Protein AF-A0A7Y5TZR4-F1 (afdb_monomer_lite)

Foldseek 3Di:
DDDDDPVCVVVVVVVVVVVVVVVVCVVVPHDDDDPDDDDPPDPSNVVVVVVVDDDDDDDDDDDDPPDPDDDPPDCPPPVNVVVVVVLVPDDPVVNVVCVVVVVVVPD

Structure (mmCIF, N/CA/C/O backbone):
data_AF-A0A7Y5TZR4-F1
#
_entry.id   AF-A0A7Y5TZR4-F1
#
loop_
_atom_site.group_PDB
_atom_site.id
_atom_site.type_symbol
_atom_site.label_atom_id
_atom_site.label_alt_id
_atom_site.label_comp_id
_atom_site.label_asym_id
_atom_site.label_entity_id
_atom_site.label_seq_id
_atom_site.pdbx_PDB_ins_code
_atom_site.Cartn_x
_atom_site.Cartn_y
_atom_site.Cartn_z
_atom_site.occupancy
_atom_site.B_iso_or_equiv
_atom_site.auth_seq_id
_atom_site.auth_comp_id
_atom_site.auth_asym_id
_atom_site.auth_atom_id
_atom_site.pdbx_PDB_model_num
ATOM 1 N N . TRP A 1 1 ? -3.529 3.356 0.909 1.00 59.91 1 TRP A N 1
ATOM 2 C CA . TRP A 1 1 ? -2.144 2.960 1.246 1.00 59.91 1 TRP A CA 1
ATOM 3 C C . TRP A 1 1 ? -1.873 3.323 2.693 1.00 59.91 1 TRP A C 1
ATOM 5 O O . TRP A 1 1 ? -2.353 4.360 3.122 1.00 59.91 1 TRP A O 1
ATOM 15 N N . ALA A 1 2 ? -1.122 2.500 3.422 1.00 80.81 2 ALA A N 1
ATOM 16 C CA . ALA A 1 2 ? -0.657 2.799 4.774 1.00 80.81 2 ALA A CA 1
ATOM 17 C C . ALA A 1 2 ? 0.844 2.515 4.849 1.00 80.81 2 ALA A C 1
ATOM 19 O O . ALA A 1 2 ? 1.344 1.611 4.174 1.00 80.81 2 ALA A O 1
ATOM 20 N N . SER A 1 3 ? 1.565 3.302 5.636 1.00 88.75 3 SER A N 1
ATOM 21 C CA . SER A 1 3 ? 3.002 3.147 5.819 1.00 88.75 3 SER A CA 1
ATOM 22 C C . SER A 1 3 ? 3.374 3.533 7.236 1.00 88.75 3 SER A C 1
ATOM 24 O O . SER A 1 3 ? 2.736 4.378 7.858 1.00 88.75 3 SER A O 1
ATOM 26 N N . SER A 1 4 ? 4.441 2.921 7.721 1.00 93.62 4 SER A N 1
ATOM 27 C CA . SER A 1 4 ? 5.050 3.243 8.997 1.00 93.62 4 SER A CA 1
ATOM 28 C C . SER A 1 4 ? 6.562 3.221 8.850 1.00 93.62 4 SER A C 1
ATOM 30 O O . SER A 1 4 ? 7.102 2.536 7.972 1.00 93.62 4 SER A O 1
ATOM 32 N N . LEU A 1 5 ? 7.247 3.924 9.753 1.00 95.00 5 LEU A N 1
ATOM 33 C CA . LEU A 1 5 ? 8.694 3.801 9.909 1.00 95.00 5 LEU A CA 1
ATOM 34 C C . LEU A 1 5 ? 9.075 2.327 10.078 1.00 95.00 5 LEU A C 1
ATOM 36 O O . LEU A 1 5 ? 8.363 1.556 10.737 1.00 95.00 5 LEU A O 1
ATOM 40 N N . LYS A 1 6 ? 10.175 1.921 9.439 1.00 93.62 6 LYS A N 1
ATOM 41 C CA . LYS A 1 6 ? 10.600 0.516 9.408 1.00 93.62 6 LYS A CA 1
ATOM 42 C C . LYS A 1 6 ? 10.945 0.033 10.816 1.00 93.62 6 LYS A C 1
ATOM 44 O O . LYS A 1 6 ? 10.564 -1.072 11.187 1.00 93.62 6 LYS A O 1
ATOM 49 N N . GLU A 1 7 ? 11.565 0.911 11.594 1.00 96.56 7 GLU A N 1
ATOM 50 C CA . GLU A 1 7 ? 12.012 0.745 12.980 1.00 96.56 7 GLU A CA 1
ATOM 51 C C . GLU A 1 7 ? 10.849 0.625 13.974 1.00 96.56 7 GLU A C 1
ATOM 53 O O . GLU A 1 7 ? 11.064 0.369 15.151 1.00 96.56 7 GLU A O 1
ATOM 58 N N . ARG A 1 8 ? 9.608 0.867 13.532 1.00 96.25 8 ARG A N 1
ATOM 59 C CA . ARG A 1 8 ? 8.403 0.800 14.373 1.00 96.25 8 ARG A CA 1
ATOM 60 C C . ARG A 1 8 ? 7.417 -0.267 13.915 1.00 96.25 8 ARG A C 1
ATOM 62 O O . ARG A 1 8 ? 6.313 -0.334 14.444 1.00 96.25 8 ARG A O 1
ATOM 69 N N . ARG A 1 9 ? 7.778 -1.106 12.938 1.00 92.75 9 ARG A N 1
ATOM 70 C CA . ARG A 1 9 ? 6.879 -2.148 12.405 1.00 92.75 9 ARG A CA 1
ATOM 71 C C . ARG A 1 9 ? 6.483 -3.185 13.451 1.00 92.75 9 ARG A C 1
ATOM 73 O O . ARG A 1 9 ? 5.349 -3.645 13.416 1.00 92.75 9 ARG A O 1
ATOM 80 N N . GLU A 1 10 ? 7.378 -3.497 14.383 1.00 95.94 10 GLU A N 1
ATOM 81 C CA . GLU A 1 10 ? 7.127 -4.399 15.517 1.00 95.94 10 GLU A CA 1
ATOM 82 C C . GLU A 1 10 ? 5.951 -3.954 16.398 1.00 95.94 10 GLU A C 1
ATOM 84 O O . GLU A 1 10 ? 5.214 -4.789 16.910 1.00 95.94 10 GLU A O 1
ATOM 89 N N . LEU A 1 11 ? 5.701 -2.643 16.487 1.00 96.75 11 LEU A N 1
ATOM 90 C CA . LEU A 1 11 ? 4.574 -2.077 17.233 1.00 96.75 11 LEU A CA 1
ATOM 91 C C . LEU A 1 11 ? 3.247 -2.162 16.470 1.00 96.75 11 LEU A C 1
ATOM 93 O O . LEU A 1 11 ? 2.220 -1.700 16.960 1.00 96.75 11 LEU A O 1
ATOM 97 N N . CYS A 1 12 ? 3.258 -2.707 15.251 1.00 94.69 12 CYS A N 1
ATOM 98 C CA . CYS A 1 12 ? 2.078 -2.855 14.408 1.00 94.69 12 CYS A CA 1
ATOM 99 C C . CYS A 1 12 ? 1.246 -1.559 14.220 1.00 94.69 12 CYS A C 1
ATOM 101 O O . CYS A 1 12 ? 0.015 -1.614 14.263 1.00 94.69 12 CYS A O 1
ATOM 103 N N . PRO A 1 13 ? 1.856 -0.384 13.958 1.00 96.31 13 PRO A N 1
ATOM 104 C CA . PRO A 1 13 ? 1.146 0.901 13.936 1.00 96.31 13 PRO A CA 1
ATOM 105 C C . PRO A 1 13 ? 0.035 0.966 12.880 1.00 96.31 13 PRO A C 1
ATOM 107 O O . PRO A 1 13 ? -0.999 1.582 13.112 1.00 96.31 13 PRO A O 1
ATOM 110 N N . ASN A 1 14 ? 0.203 0.283 11.743 1.00 95.00 14 ASN A N 1
ATOM 111 C CA . ASN A 1 14 ? -0.841 0.209 10.719 1.00 95.00 14 ASN A CA 1
ATOM 112 C C . ASN A 1 14 ? -2.073 -0.572 11.204 1.00 95.00 14 ASN A C 1
ATOM 114 O O . ASN A 1 14 ? -3.189 -0.203 10.852 1.00 95.00 14 ASN A O 1
ATOM 118 N N . ASN A 1 15 ? -1.899 -1.606 12.036 1.00 95.44 15 ASN A N 1
ATOM 119 C CA . ASN A 1 15 ? -3.034 -2.317 12.632 1.00 95.44 15 ASN A CA 1
ATOM 120 C C . ASN A 1 15 ? -3.798 -1.398 13.585 1.00 95.44 15 ASN A C 1
ATOM 122 O O . ASN A 1 15 ? -5.021 -1.326 13.516 1.00 95.44 15 ASN A O 1
ATOM 126 N N . LEU A 1 16 ? -3.077 -0.642 14.420 1.00 96.31 16 LEU A N 1
ATOM 127 C CA . LEU A 1 16 ? -3.685 0.334 15.324 1.00 96.31 16 LEU A CA 1
ATOM 128 C C . LEU A 1 16 ? -4.425 1.443 14.562 1.00 96.31 16 LEU A C 1
ATOM 130 O O . LEU A 1 16 ? -5.528 1.826 14.956 1.00 96.31 16 LEU A O 1
ATOM 134 N N . LEU A 1 17 ? -3.842 1.938 13.466 1.00 95.25 17 LEU A N 1
ATOM 135 C CA . LEU A 1 17 ? -4.469 2.930 12.595 1.00 95.25 17 LEU A CA 1
ATOM 136 C C . LEU A 1 17 ? -5.814 2.421 12.066 1.00 95.25 17 LEU A C 1
ATOM 138 O O . LEU A 1 17 ? -6.838 3.065 12.288 1.00 95.25 17 LEU A O 1
ATOM 142 N N . TYR A 1 18 ? -5.824 1.255 11.414 1.00 95.69 18 TYR A N 1
ATOM 143 C CA . TYR A 1 18 ? -7.052 0.704 10.838 1.00 95.69 18 TYR A CA 1
ATOM 144 C C . TYR A 1 18 ? -8.076 0.316 11.905 1.00 95.69 18 TYR A C 1
ATOM 146 O O . TYR A 1 18 ? -9.253 0.619 11.733 1.00 95.69 18 TYR A O 1
ATOM 154 N N . TRP A 1 19 ? -7.645 -0.243 13.039 1.00 9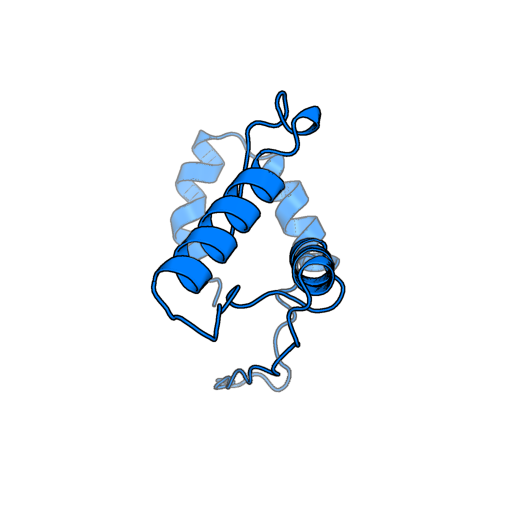6.12 19 TRP A N 1
ATOM 155 C CA . TRP A 1 19 ? -8.531 -0.492 14.177 1.00 96.12 19 TRP A CA 1
ATOM 156 C C . TRP A 1 19 ? -9.236 0.783 14.640 1.00 96.12 19 TRP A C 1
ATOM 158 O O . TRP A 1 19 ? -10.448 0.795 14.845 1.00 96.12 19 TRP A O 1
ATOM 168 N N . THR A 1 20 ? -8.476 1.868 14.786 1.00 97.00 20 THR A N 1
ATOM 169 C CA . THR A 1 20 ? -9.006 3.148 15.262 1.00 97.00 20 THR A CA 1
ATOM 170 C C . THR A 1 20 ? -10.021 3.721 14.278 1.00 97.00 20 THR A C 1
ATOM 172 O O . THR A 1 20 ? -11.081 4.166 14.714 1.00 97.00 20 THR A O 1
ATOM 175 N N . VAL A 1 21 ? -9.731 3.651 12.975 1.00 95.50 21 VAL A N 1
ATOM 176 C CA . VAL A 1 21 ? -10.643 4.089 11.906 1.00 95.50 21 VAL A CA 1
ATOM 177 C C . VAL A 1 21 ? -11.925 3.258 11.896 1.00 95.50 21 VAL A C 1
ATOM 179 O O . VAL A 1 21 ? -13.012 3.824 11.906 1.00 95.50 21 VAL A O 1
ATOM 182 N N . ILE A 1 22 ? -11.819 1.927 11.931 1.00 95.81 22 ILE A N 1
ATOM 183 C CA . ILE A 1 22 ? -12.983 1.025 11.924 1.00 95.81 22 ILE A CA 1
ATOM 184 C C . ILE A 1 22 ? -13.855 1.268 13.157 1.00 95.81 22 ILE A C 1
ATOM 186 O O . ILE A 1 22 ? -15.070 1.418 13.043 1.00 95.81 22 ILE A O 1
ATOM 190 N N . ARG A 1 23 ? -13.239 1.360 14.340 1.00 97.69 23 ARG A N 1
ATOM 191 C CA . ARG A 1 23 ? -13.948 1.631 15.593 1.00 97.69 23 ARG A CA 1
ATOM 192 C C . ARG A 1 23 ? -14.694 2.964 15.545 1.00 97.69 23 ARG A C 1
ATOM 194 O O . ARG A 1 23 ? -15.824 3.042 16.020 1.00 97.69 23 ARG A O 1
ATOM 201 N N . ASP A 1 24 ? -14.069 4.007 15.005 1.00 97.88 24 ASP A N 1
ATOM 202 C CA . ASP A 1 24 ? -14.699 5.323 14.896 1.00 97.88 24 ASP A CA 1
ATOM 203 C C . ASP A 1 24 ? -15.838 5.345 13.867 1.00 97.88 24 ASP A C 1
ATOM 205 O O . ASP A 1 24 ? -16.909 5.888 14.142 1.00 97.88 24 ASP A O 1
ATOM 209 N N . ALA A 1 25 ? -15.654 4.673 12.728 1.00 97.06 25 ALA A N 1
ATOM 210 C CA . ALA A 1 25 ? -16.689 4.499 11.713 1.00 97.06 25 ALA A CA 1
ATOM 211 C C . ALA A 1 25 ? -17.930 3.797 12.294 1.00 97.06 25 ALA A C 1
ATOM 213 O O . ALA A 1 25 ? -19.046 4.288 12.135 1.00 97.06 25 ALA A O 1
ATOM 214 N N . ILE A 1 26 ? -17.734 2.717 13.059 1.00 97.12 26 ILE A N 1
ATOM 215 C CA . ILE A 1 26 ? -18.824 2.012 13.753 1.00 97.12 26 ILE A CA 1
ATOM 216 C C . ILE A 1 26 ? -19.514 2.939 14.760 1.00 97.12 26 ILE A C 1
ATOM 218 O O . ILE A 1 26 ? -20.740 3.028 14.783 1.00 97.12 26 ILE A O 1
ATOM 222 N N . ARG A 1 27 ? -18.739 3.665 15.577 1.00 98.19 27 ARG A N 1
ATOM 223 C CA . ARG A 1 27 ? -19.275 4.599 16.581 1.00 98.19 27 ARG A CA 1
ATOM 224 C C . ARG A 1 27 ? -20.127 5.708 15.958 1.00 98.19 27 ARG A C 1
ATOM 226 O O . ARG A 1 27 ? -21.077 6.166 16.582 1.00 98.19 27 ARG A O 1
ATOM 233 N N . THR A 1 28 ? -19.780 6.137 14.751 1.00 97.94 28 THR A N 1
ATOM 234 C CA . THR A 1 28 ? -20.492 7.177 13.994 1.00 97.94 28 THR A CA 1
ATOM 235 C C . THR A 1 28 ? -21.604 6.620 13.097 1.00 97.94 28 THR A C 1
ATOM 237 O O . THR A 1 28 ? -22.219 7.379 12.356 1.00 97.94 28 THR A O 1
ATOM 240 N N . GLY A 1 29 ? -21.904 5.318 13.183 1.00 97.88 29 GLY A N 1
ATOM 241 C CA . GLY A 1 29 ? -23.027 4.686 12.484 1.00 97.88 29 GLY A CA 1
ATOM 242 C C . GLY A 1 29 ? -22.746 4.277 11.036 1.00 97.88 29 GLY A C 1
ATOM 243 O O . GLY A 1 29 ? -23.677 3.927 10.314 1.00 97.88 29 GLY A O 1
ATOM 244 N N . HIS A 1 30 ? -21.488 4.295 10.595 1.00 97.88 30 HIS A N 1
ATOM 245 C CA . HIS A 1 30 ? -21.117 3.816 9.267 1.00 97.88 30 HIS A CA 1
ATOM 246 C C . HIS A 1 30 ? -21.101 2.286 9.226 1.00 97.88 30 HIS A C 1
ATOM 248 O O . HIS A 1 30 ? -20.666 1.618 10.164 1.00 97.88 30 HIS A O 1
ATOM 254 N N . THR A 1 31 ? -21.538 1.729 8.099 1.00 95.38 31 THR A N 1
ATOM 255 C CA . THR A 1 31 ? -21.670 0.277 7.894 1.00 95.38 31 THR A CA 1
ATOM 256 C C . THR A 1 31 ? -20.685 -0.284 6.872 1.00 95.38 31 THR A C 1
ATOM 258 O O . THR A 1 31 ? -20.535 -1.500 6.772 1.00 95.38 31 THR A O 1
ATOM 261 N N . VAL A 1 32 ? -19.999 0.583 6.120 1.00 94.56 32 VAL A N 1
ATOM 262 C CA . VAL A 1 32 ? -19.073 0.205 5.047 1.00 94.56 32 VAL A CA 1
ATOM 263 C C . VAL A 1 32 ? -17.772 0.987 5.193 1.00 94.56 32 VAL A C 1
ATOM 265 O O . VAL A 1 32 ? -17.786 2.202 5.376 1.00 94.56 32 VAL A O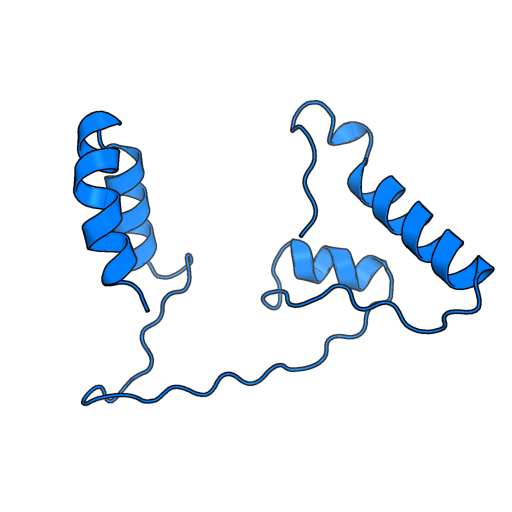 1
ATOM 268 N N . LEU A 1 33 ? -16.648 0.279 5.076 1.00 94.69 33 LEU A N 1
ATOM 269 C CA . LEU A 1 33 ? -15.315 0.859 4.949 1.00 94.69 33 LEU A CA 1
ATOM 270 C C . LEU A 1 33 ? -14.678 0.357 3.653 1.00 94.69 33 LEU A C 1
ATOM 272 O O . LEU A 1 33 ? -14.459 -0.844 3.492 1.00 94.69 33 LEU A O 1
ATOM 276 N N . ASP A 1 34 ? -14.328 1.283 2.765 1.00 94.75 34 ASP A N 1
ATOM 277 C CA . ASP A 1 34 ? -13.559 0.984 1.561 1.00 94.75 34 ASP A CA 1
ATOM 278 C C . ASP A 1 34 ? -12.050 1.116 1.842 1.00 94.75 34 ASP A C 1
ATOM 280 O O . ASP A 1 34 ? -11.542 2.179 2.208 1.00 94.75 34 ASP A O 1
ATOM 284 N N . PHE A 1 35 ? -11.308 0.019 1.670 1.00 93.94 35 PHE A N 1
ATOM 285 C CA . PH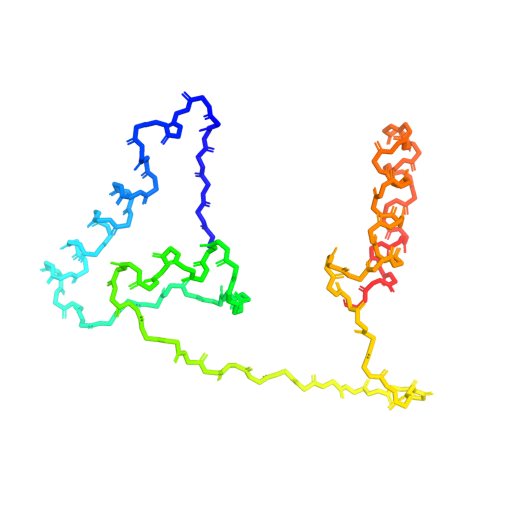E A 1 35 ? -9.848 -0.021 1.824 1.00 93.94 35 PHE A CA 1
ATOM 286 C C . PHE A 1 35 ? -9.085 0.460 0.572 1.00 93.94 35 PHE A C 1
ATOM 288 O O . PHE A 1 35 ? -7.841 0.473 0.553 1.00 93.94 35 PHE A O 1
ATOM 295 N N . GLY A 1 36 ? -9.807 0.808 -0.489 1.00 93.19 36 GLY A N 1
ATOM 296 C CA . GLY A 1 36 ? -9.315 1.167 -1.808 1.00 93.19 36 GLY A CA 1
ATOM 297 C C . GLY A 1 36 ? -8.746 -0.023 -2.580 1.00 93.19 36 GLY A C 1
ATOM 298 O O . GLY A 1 36 ? -8.722 -1.166 -2.117 1.00 93.19 36 GLY A O 1
ATOM 299 N N . ARG A 1 37 ? -8.183 0.254 -3.759 1.00 94.38 37 ARG A N 1
ATOM 300 C CA . ARG A 1 37 ? -7.606 -0.771 -4.644 1.00 94.38 37 ARG A CA 1
ATOM 301 C C . ARG A 1 37 ? -6.371 -1.472 -4.065 1.00 94.38 37 ARG A C 1
ATOM 303 O O . ARG A 1 37 ? -5.579 -0.895 -3.312 1.00 94.38 37 ARG A O 1
ATOM 310 N N . SER A 1 38 ? -6.171 -2.723 -4.457 1.00 93.88 38 SER A N 1
ATOM 311 C CA . SER A 1 38 ? -4.926 -3.481 -4.268 1.00 93.88 38 SER A CA 1
ATOM 312 C C . SER A 1 38 ? -4.805 -4.534 -5.356 1.00 93.88 38 SER A C 1
ATOM 314 O O . SER A 1 38 ? -5.811 -5.068 -5.805 1.00 93.88 38 SER A O 1
ATOM 316 N N . THR A 1 39 ? -3.574 -4.838 -5.751 1.00 91.50 39 THR A N 1
ATOM 317 C CA . THR A 1 39 ? -3.292 -5.963 -6.643 1.00 91.50 39 THR A CA 1
ATOM 318 C C . THR A 1 39 ? -3.625 -7.279 -5.928 1.00 91.50 39 THR A C 1
ATOM 320 O O . THR A 1 39 ? -3.215 -7.419 -4.771 1.00 91.50 39 THR A O 1
ATOM 323 N N . PRO A 1 40 ? -4.343 -8.218 -6.572 1.00 92.44 40 PRO A N 1
ATOM 324 C CA . PRO A 1 40 ? -4.610 -9.541 -6.011 1.00 92.44 40 PRO A CA 1
ATOM 325 C C . PRO A 1 40 ? -3.331 -10.247 -5.556 1.00 92.44 40 PRO A C 1
ATOM 327 O O . PRO A 1 40 ? -2.270 -10.069 -6.156 1.00 92.44 40 PRO A O 1
ATOM 330 N N . ASP A 1 41 ? -3.442 -11.009 -4.470 1.00 92.38 41 ASP A N 1
ATOM 331 C CA . ASP A 1 41 ? -2.378 -11.842 -3.888 1.00 92.38 41 ASP A CA 1
ATOM 332 C C . ASP A 1 41 ? -1.111 -11.096 -3.422 1.00 92.38 41 ASP A C 1
ATOM 334 O O . ASP A 1 41 ? -0.114 -11.711 -3.047 1.00 92.38 41 ASP A O 1
ATOM 338 N N . GLU A 1 42 ? -1.141 -9.761 -3.382 1.00 92.06 42 GLU A N 1
ATOM 339 C CA . GLU A 1 42 ? -0.058 -8.940 -2.834 1.00 92.06 42 GLU A CA 1
ATOM 340 C C . GLU A 1 42 ? -0.253 -8.620 -1.345 1.00 92.06 42 GLU A C 1
ATOM 342 O O . GLU A 1 42 ? -1.349 -8.708 -0.790 1.00 92.06 42 GLU A O 1
ATOM 347 N N . GLY A 1 43 ? 0.811 -8.149 -0.688 1.00 91.94 43 GLY A N 1
ATOM 348 C CA . GLY A 1 43 ? 0.794 -7.810 0.742 1.00 91.94 43 GLY A CA 1
ATOM 349 C C . GLY A 1 43 ? -0.381 -6.915 1.180 1.00 91.94 43 GLY A C 1
ATOM 350 O O . GLY A 1 43 ? -1.085 -7.274 2.123 1.00 91.94 43 GLY A O 1
ATOM 351 N N . PRO A 1 44 ? -0.662 -5.782 0.501 1.00 93.19 44 PRO A N 1
ATOM 352 C CA . PRO A 1 44 ? -1.817 -4.947 0.829 1.00 93.19 44 PRO A CA 1
ATOM 353 C C . PRO A 1 44 ? -3.170 -5.633 0.615 1.00 93.19 44 PRO A C 1
ATOM 355 O O . PRO A 1 44 ? -4.124 -5.263 1.288 1.00 93.19 44 PRO A O 1
ATOM 358 N N . TYR A 1 45 ? -3.275 -6.585 -0.315 1.00 95.06 45 TYR A N 1
ATOM 359 C CA . TYR A 1 45 ? -4.498 -7.362 -0.525 1.00 95.06 45 TYR 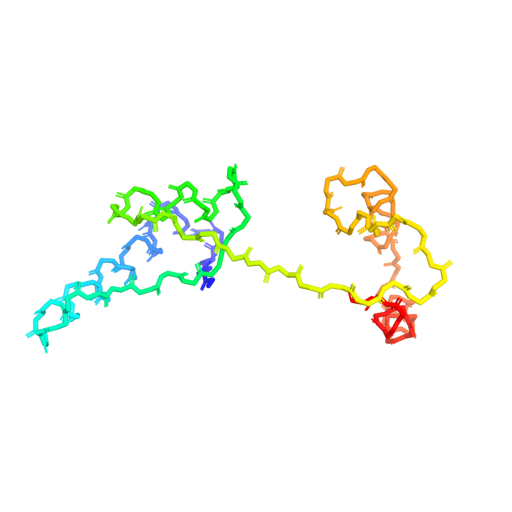A CA 1
ATOM 360 C C . TYR A 1 45 ? -4.721 -8.328 0.642 1.00 95.06 45 TYR A C 1
ATOM 362 O O . TYR A 1 45 ? -5.761 -8.266 1.294 1.00 95.06 45 TYR A O 1
ATOM 370 N N . LEU A 1 46 ? -3.702 -9.121 0.989 1.00 94.94 46 LEU A N 1
ATOM 371 C CA . LEU A 1 46 ? -3.764 -10.066 2.109 1.00 94.94 46 LEU A CA 1
ATOM 372 C C . LEU A 1 46 ? -4.031 -9.363 3.447 1.00 94.94 46 LEU A C 1
ATOM 374 O O . LEU A 1 46 ? -4.829 -9.843 4.247 1.00 94.94 46 LEU A O 1
ATOM 378 N N . PHE A 1 47 ? -3.428 -8.191 3.661 1.00 94.31 47 PHE A N 1
ATOM 379 C CA . PHE A 1 47 ? -3.689 -7.355 4.833 1.00 94.31 47 PHE A CA 1
ATOM 380 C C . PHE A 1 47 ? -5.172 -6.980 4.968 1.00 94.31 47 PHE A C 1
ATOM 382 O O . PHE A 1 47 ? -5.734 -7.060 6.054 1.00 94.31 47 PHE A O 1
ATOM 389 N N . LYS A 1 48 ? -5.830 -6.579 3.873 1.00 95.12 48 LYS A N 1
ATOM 390 C CA . LYS A 1 48 ? -7.246 -6.173 3.900 1.00 95.12 48 LYS A CA 1
ATOM 391 C C . LYS A 1 48 ? -8.171 -7.351 4.191 1.00 95.12 48 LYS A C 1
ATOM 393 O O . LYS A 1 48 ? -9.134 -7.190 4.935 1.00 95.12 48 LYS A O 1
ATOM 398 N N . LEU A 1 49 ? -7.861 -8.534 3.656 1.00 95.38 49 LEU A N 1
ATOM 399 C CA . LEU A 1 49 ? -8.643 -9.747 3.919 1.00 95.38 49 LEU A CA 1
ATOM 400 C C . LEU A 1 49 ? -8.695 -10.089 5.415 1.00 95.38 49 LEU A C 1
ATOM 402 O O . LEU A 1 49 ? -9.735 -10.520 5.905 1.00 95.38 49 LEU A O 1
ATOM 406 N N . GLN A 1 50 ? -7.613 -9.836 6.160 1.00 94.56 50 GLN A N 1
ATOM 407 C CA . GLN A 1 50 ? -7.562 -10.067 7.612 1.00 94.56 50 GLN A CA 1
ATOM 408 C C . GLN A 1 50 ? -8.558 -9.202 8.401 1.00 94.56 50 GLN A C 1
ATOM 410 O O . GLN A 1 50 ? -8.959 -9.581 9.497 1.00 94.56 50 GLN A O 1
ATOM 415 N N . TRP A 1 51 ? -8.995 -8.073 7.837 1.00 94.38 51 TRP A N 1
ATOM 416 C CA . TRP A 1 51 ? -10.020 -7.195 8.412 1.00 94.38 51 TRP A CA 1
ATOM 417 C C . TRP A 1 51 ? -11.451 -7.568 7.994 1.00 94.38 51 TRP A C 1
ATOM 419 O O . TRP A 1 51 ? -12.390 -6.842 8.312 1.00 94.38 51 TRP A O 1
ATOM 429 N N . GLY A 1 52 ? -11.633 -8.675 7.266 1.00 94.31 52 GLY A N 1
ATOM 430 C CA . GLY A 1 52 ? -12.933 -9.095 6.738 1.00 94.31 52 GLY A CA 1
ATOM 431 C C . GLY A 1 52 ? -13.362 -8.348 5.472 1.00 94.31 52 GLY A C 1
ATOM 432 O O . GLY A 1 52 ? -14.527 -8.438 5.080 1.00 94.31 52 GLY A O 1
ATOM 433 N N . ALA A 1 53 ? -12.448 -7.615 4.821 1.00 95.19 53 ALA A N 1
ATOM 434 C CA . ALA A 1 53 ? -12.741 -6.958 3.553 1.00 95.19 53 ALA A CA 1
ATOM 435 C C . ALA A 1 53 ? -13.077 -7.996 2.472 1.00 95.19 53 ALA A C 1
ATOM 437 O O . ALA A 1 53 ? -12.426 -9.038 2.366 1.00 95.19 53 ALA A O 1
ATOM 438 N N . ARG A 1 54 ? -14.074 -7.688 1.642 1.00 95.94 54 ARG A N 1
ATOM 439 C CA . ARG A 1 54 ? -14.454 -8.511 0.490 1.00 95.94 54 ARG A CA 1
ATOM 440 C C . ARG A 1 54 ? -13.894 -7.869 -0.777 1.00 95.94 54 ARG A C 1
ATOM 442 O O . ARG A 1 54 ? -14.116 -6.675 -0.969 1.00 95.94 54 ARG A O 1
ATOM 449 N N . PRO A 1 55 ? -13.146 -8.607 -1.613 1.00 95.56 55 PRO A N 1
ATOM 450 C CA . PRO A 1 55 ? -12.609 -8.044 -2.839 1.00 95.56 55 PRO A CA 1
ATOM 451 C C . PRO A 1 55 ? -13.729 -7.779 -3.847 1.00 95.56 55 PRO A C 1
ATOM 453 O O . PRO A 1 55 ? -14.578 -8.635 -4.082 1.00 95.56 55 PRO A O 1
ATOM 456 N N . GLU A 1 56 ? -13.680 -6.605 -4.467 1.00 95.38 56 GLU A N 1
ATOM 457 C CA . GLU A 1 56 ? -14.522 -6.224 -5.595 1.00 95.38 56 GLU A CA 1
ATOM 458 C C . GLU A 1 56 ? -13.634 -6.029 -6.829 1.00 95.38 56 GLU A C 1
ATOM 460 O O . GLU A 1 56 ? -12.583 -5.383 -6.760 1.00 95.38 56 GLU A O 1
ATOM 465 N N . GLN A 1 57 ? -14.020 -6.643 -7.950 1.00 94.38 57 GLN A N 1
ATOM 466 C CA . GLN A 1 57 ? -13.245 -6.581 -9.186 1.00 94.38 57 GLN A CA 1
ATOM 467 C C . GLN A 1 57 ? -13.342 -5.181 -9.796 1.00 94.38 57 GLN A C 1
ATOM 469 O O . GLN A 1 57 ? -14.428 -4.715 -10.129 1.00 94.38 57 GLN A O 1
ATOM 474 N N . LEU A 1 58 ? -12.189 -4.548 -10.012 1.00 93.31 58 LEU A N 1
ATOM 475 C CA . LEU A 1 58 ? -12.085 -3.299 -10.765 1.00 93.31 58 LEU A CA 1
ATOM 476 C C . LEU A 1 58 ? -11.672 -3.594 -12.207 1.00 93.31 58 LEU A C 1
ATOM 478 O O . LEU A 1 58 ? -10.777 -4.408 -12.447 1.00 93.31 58 LEU A O 1
ATOM 482 N N . TRP A 1 59 ? -12.310 -2.920 -13.158 1.00 90.44 59 TRP A N 1
ATOM 483 C CA . TRP A 1 59 ? -12.046 -3.070 -14.586 1.00 90.44 59 TRP A CA 1
ATOM 484 C C . TRP A 1 59 ? -11.300 -1.849 -15.104 1.00 90.44 59 TRP A C 1
ATOM 486 O O . TRP A 1 59 ? -11.750 -0.726 -14.898 1.00 90.44 59 TRP A O 1
ATOM 496 N N . TRP A 1 60 ? -10.175 -2.075 -15.782 1.00 87.19 60 TRP A N 1
ATOM 497 C CA . TRP A 1 60 ? -9.453 -1.029 -16.499 1.00 87.19 60 TRP A CA 1
ATOM 498 C C . TRP A 1 60 ? -9.649 -1.183 -17.995 1.00 87.19 60 TRP A C 1
ATOM 500 O O . TRP A 1 60 ? -9.428 -2.253 -18.559 1.00 87.19 60 TRP A O 1
ATOM 510 N N . GLU A 1 61 ? -10.042 -0.084 -18.623 1.00 87.00 61 GLU A N 1
ATOM 511 C CA . GLU A 1 61 ? -10.183 0.021 -20.065 1.00 87.00 61 GLU A CA 1
ATOM 512 C C . GLU A 1 61 ? -8.940 0.697 -20.639 1.00 87.00 61 GLU A C 1
ATOM 514 O O . GLU A 1 61 ? -8.445 1.691 -20.104 1.00 87.00 61 GLU A O 1
ATOM 519 N N . TYR A 1 62 ? -8.427 0.148 -21.736 1.00 83.19 62 TYR A N 1
ATOM 520 C CA . TYR A 1 62 ? -7.222 0.643 -22.388 1.00 83.19 62 TYR A CA 1
ATOM 521 C C . TYR A 1 62 ? -7.501 0.878 -23.867 1.00 83.19 62 TYR A C 1
ATOM 523 O O . TYR A 1 62 ? -7.958 -0.020 -24.572 1.00 83.19 62 TYR A O 1
ATOM 531 N N . CYS A 1 63 ? -7.163 2.071 -24.358 1.00 84.06 63 CYS A N 1
ATOM 532 C CA . CYS A 1 63 ? -7.180 2.362 -25.786 1.00 84.06 63 CYS A CA 1
ATOM 533 C C . CYS A 1 63 ? -5.803 2.049 -26.387 1.00 84.06 63 CYS A C 1
ATOM 535 O O . CYS A 1 63 ? -4.837 2.802 -26.211 1.00 84.06 63 CYS A O 1
ATOM 537 N N . LEU A 1 64 ? -5.703 0.910 -27.074 1.00 84.25 64 LEU A N 1
ATOM 538 C CA . LEU A 1 64 ? -4.462 0.453 -27.690 1.00 84.25 64 LEU A CA 1
ATOM 539 C C . LEU A 1 64 ? -4.269 1.134 -29.055 1.00 84.25 64 LEU A C 1
ATOM 541 O O . LEU A 1 64 ? -4.782 0.690 -30.078 1.00 84.25 64 LEU A O 1
ATOM 545 N N . HIS A 1 65 ? -3.514 2.230 -29.078 1.00 82.12 65 HIS A N 1
ATOM 546 C CA . HIS A 1 65 ? -3.222 2.982 -30.300 1.00 82.12 65 HIS A CA 1
ATOM 547 C C . HIS A 1 65 ? -2.149 2.266 -31.137 1.00 82.12 65 HIS A C 1
ATOM 549 O O . HIS A 1 65 ? -0.962 2.570 -31.037 1.00 82.12 65 HIS A O 1
ATOM 555 N N . GLY A 1 66 ? -2.560 1.283 -31.944 1.00 81.94 66 GLY A N 1
ATOM 556 C CA . GLY A 1 66 ? -1.668 0.549 -32.854 1.00 81.94 66 GLY A CA 1
ATOM 557 C C . GLY A 1 66 ? -0.861 -0.585 -32.206 1.00 81.94 66 GLY A C 1
ATOM 558 O O . GLY A 1 66 ? 0.022 -1.147 -32.850 1.00 81.94 66 GLY A O 1
ATOM 559 N N . ILE A 1 67 ? -1.163 -0.943 -30.954 1.00 79.62 67 ILE A N 1
ATOM 560 C CA . ILE A 1 67 ? -0.564 -2.085 -30.247 1.00 79.62 67 ILE A CA 1
ATOM 561 C C . ILE A 1 67 ? -1.621 -3.189 -30.126 1.00 79.62 67 ILE A C 1
ATOM 563 O O . ILE A 1 67 ? -2.773 -2.918 -29.813 1.00 79.62 67 ILE A O 1
ATOM 567 N N . THR A 1 68 ? -1.247 -4.442 -30.372 1.00 78.88 68 THR A N 1
ATOM 568 C CA . THR A 1 68 ? -2.178 -5.587 -30.326 1.00 78.88 68 THR A CA 1
ATOM 569 C C . THR A 1 68 ? -2.282 -6.243 -28.951 1.00 78.88 68 THR A C 1
ATOM 571 O O . THR A 1 68 ? -3.222 -6.988 -28.693 1.00 78.88 68 THR A O 1
ATOM 574 N N . THR A 1 69 ? -1.339 -5.966 -28.051 1.00 80.75 69 THR A N 1
ATOM 575 C CA . THR A 1 69 ? -1.262 -6.574 -26.718 1.00 80.75 69 THR A CA 1
ATOM 576 C C . THR A 1 69 ? -1.094 -5.516 -25.639 1.00 80.75 69 THR A C 1
ATOM 578 O O . THR A 1 69 ? -0.280 -4.603 -25.787 1.00 80.75 69 THR A O 1
ATOM 581 N N . LEU A 1 70 ? -1.799 -5.677 -24.519 1.00 79.19 70 LEU A N 1
ATOM 582 C CA . LEU A 1 70 ? -1.608 -4.839 -23.337 1.00 79.19 70 LEU A CA 1
ATOM 583 C C . LEU A 1 70 ? -0.145 -4.901 -22.862 1.00 79.19 70 LEU A C 1
ATOM 585 O O . LEU A 1 70 ? 0.383 -6.001 -22.673 1.00 79.19 70 LEU A O 1
ATOM 589 N N . PRO A 1 71 ? 0.528 -3.756 -22.666 1.00 73.75 71 PRO A N 1
ATOM 590 C CA . PRO A 1 71 ? 1.871 -3.755 -22.112 1.00 73.75 71 PRO A CA 1
ATOM 591 C C . PRO A 1 71 ? 1.831 -4.231 -20.656 1.00 73.75 71 PRO A C 1
ATOM 593 O O . PRO A 1 71 ? 1.132 -3.663 -19.821 1.00 73.75 71 PRO A O 1
ATOM 596 N N . ASP A 1 72 ? 2.619 -5.258 -20.333 1.00 78.06 72 ASP A N 1
ATOM 597 C CA . ASP A 1 72 ? 2.800 -5.691 -18.948 1.00 78.06 72 ASP A CA 1
ATOM 598 C C . ASP A 1 72 ? 3.697 -4.693 -18.200 1.00 78.06 72 ASP A C 1
ATOM 600 O O . ASP A 1 72 ? 4.930 -4.766 -18.243 1.00 78.06 72 ASP A O 1
ATOM 604 N N . GLN A 1 73 ? 3.060 -3.743 -17.518 1.00 74.19 73 GLN A N 1
ATOM 605 C CA . GLN A 1 73 ? 3.714 -2.759 -16.654 1.00 74.19 73 GLN A CA 1
ATOM 606 C C . GLN A 1 73 ? 3.927 -3.268 -15.220 1.00 74.19 73 GLN A C 1
ATOM 608 O O . GLN A 1 73 ? 4.356 -2.505 -14.349 1.00 74.19 73 GLN A O 1
ATOM 613 N N . SER A 1 74 ? 3.640 -4.544 -14.942 1.00 78.50 74 SER A N 1
ATOM 614 C CA . SER A 1 74 ? 3.858 -5.115 -13.620 1.00 78.50 74 SER A CA 1
ATOM 615 C C . SER A 1 74 ? 5.324 -4.998 -13.217 1.00 78.50 74 SER A C 1
ATOM 617 O O . SER A 1 74 ? 6.245 -5.271 -13.989 1.00 78.50 74 SER A O 1
ATOM 619 N N . THR A 1 75 ? 5.562 -4.682 -11.947 1.00 77.06 75 THR A N 1
ATOM 620 C CA . THR A 1 75 ? 6.907 -4.733 -11.358 1.00 77.06 75 THR A CA 1
ATOM 621 C C . THR A 1 75 ? 7.482 -6.155 -11.349 1.00 77.06 75 THR A C 1
ATOM 623 O O . THR A 1 75 ? 8.685 -6.325 -11.142 1.00 77.06 75 THR A O 1
ATOM 626 N N . LYS A 1 76 ? 6.653 -7.180 -11.603 1.00 80.44 76 LYS A N 1
ATOM 627 C CA . LYS A 1 76 ? 7.073 -8.576 -11.782 1.00 80.44 76 LYS A CA 1
ATOM 628 C C . LYS A 1 76 ? 7.613 -8.878 -13.184 1.00 80.44 76 LYS A C 1
ATOM 630 O O . LYS A 1 76 ? 8.329 -9.866 -13.326 1.00 80.44 76 LYS A O 1
ATOM 635 N N . ASN A 1 77 ? 7.347 -8.038 -14.187 1.00 85.12 77 ASN A N 1
ATOM 636 C CA . ASN A 1 77 ? 7.866 -8.231 -15.539 1.00 85.12 77 ASN A CA 1
ATOM 637 C C . ASN A 1 77 ? 9.413 -8.214 -15.520 1.00 85.12 77 ASN A C 1
ATOM 639 O O . ASN A 1 77 ? 9.999 -7.217 -15.084 1.00 85.12 77 ASN A O 1
ATOM 643 N N . PRO A 1 78 ? 10.111 -9.258 -16.013 1.00 86.62 78 PRO A N 1
ATOM 644 C CA . PRO A 1 78 ? 11.575 -9.315 -16.021 1.00 86.62 78 PRO A CA 1
ATOM 645 C C . PRO A 1 78 ? 12.244 -8.106 -16.690 1.00 86.62 78 PRO A C 1
ATOM 647 O O . PRO A 1 78 ? 13.272 -7.620 -16.204 1.00 86.62 78 PRO A O 1
ATOM 650 N N . ARG A 1 79 ? 11.642 -7.579 -17.768 1.00 84.88 79 ARG A N 1
ATOM 651 C CA . ARG A 1 79 ? 12.127 -6.368 -18.449 1.00 84.88 79 ARG A CA 1
ATOM 652 C C . ARG A 1 79 ? 12.001 -5.155 -17.531 1.00 84.88 79 ARG A C 1
ATOM 654 O O . ARG A 1 79 ? 12.987 -4.444 -17.336 1.00 84.88 79 ARG A O 1
ATOM 661 N N . MET A 1 80 ? 10.849 -4.981 -16.884 1.00 85.62 80 MET A N 1
ATOM 662 C CA . MET A 1 80 ? 10.628 -3.898 -15.921 1.00 85.62 80 MET A CA 1
ATOM 663 C C . MET A 1 80 ? 11.586 -3.998 -14.728 1.00 85.62 80 MET A C 1
ATOM 665 O O . MET A 1 80 ? 12.200 -3.009 -14.336 1.00 85.62 80 MET A O 1
ATOM 669 N N . GLN A 1 81 ? 11.813 -5.202 -14.196 1.00 88.75 81 GLN A N 1
ATOM 670 C CA . GLN A 1 81 ? 12.781 -5.408 -13.120 1.00 88.75 81 GLN A CA 1
ATOM 671 C C . GLN A 1 81 ? 14.204 -5.026 -13.531 1.00 88.75 81 GLN A C 1
ATOM 673 O O . GLN A 1 81 ? 14.930 -4.428 -12.736 1.00 88.75 81 GLN A O 1
ATOM 678 N N . SER A 1 82 ? 14.621 -5.365 -14.755 1.00 89.81 82 SER A N 1
ATOM 679 C CA . SER A 1 82 ? 15.941 -4.979 -15.260 1.00 89.81 82 SER A CA 1
ATOM 680 C C . SER A 1 82 ? 16.086 -3.460 -15.377 1.00 89.81 82 SER A C 1
ATOM 682 O O . SER A 1 82 ? 17.080 -2.915 -14.892 1.00 89.81 82 SER A O 1
ATOM 684 N N . ALA A 1 83 ? 15.059 -2.774 -15.888 1.00 89.00 83 ALA A N 1
ATOM 685 C CA . ALA A 1 83 ? 15.015 -1.317 -15.960 1.00 89.00 83 ALA A CA 1
ATOM 686 C C . ALA A 1 83 ? 15.081 -0.680 -14.563 1.00 89.00 83 ALA A C 1
ATOM 688 O O . ALA A 1 83 ? 15.913 0.194 -14.328 1.00 89.00 83 ALA A O 1
ATOM 689 N N . ILE A 1 84 ? 14.294 -1.177 -13.599 1.00 89.19 84 ILE A N 1
ATOM 690 C CA . ILE A 1 84 ? 14.320 -0.716 -12.201 1.00 89.19 84 ILE A CA 1
ATOM 691 C C . ILE A 1 84 ? 15.708 -0.922 -11.577 1.00 89.19 84 ILE A C 1
ATOM 693 O O . ILE A 1 84 ? 16.209 -0.037 -10.881 1.00 89.19 84 ILE A O 1
ATOM 697 N N . ARG A 1 85 ? 16.344 -2.080 -11.799 1.00 92.69 85 ARG A N 1
ATOM 698 C CA . ARG A 1 85 ? 17.690 -2.367 -11.270 1.00 92.69 85 ARG A CA 1
ATOM 699 C C . ARG A 1 85 ? 18.736 -1.411 -11.832 1.00 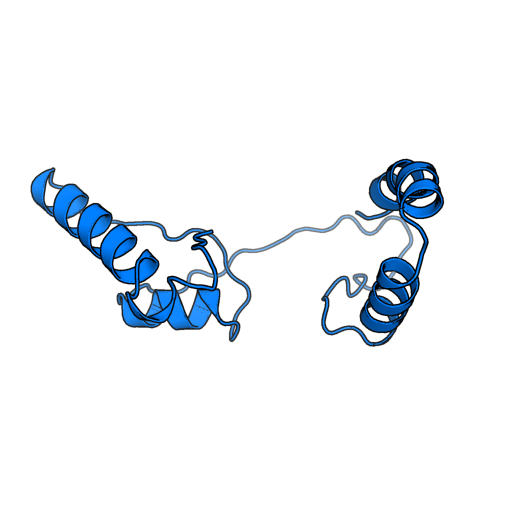92.69 85 ARG A C 1
ATOM 701 O O . ARG A 1 85 ? 19.570 -0.935 -11.066 1.00 92.69 85 ARG A O 1
ATOM 708 N N . LEU A 1 86 ? 18.688 -1.134 -13.134 1.00 93.00 86 LEU A N 1
ATOM 709 C CA . LEU A 1 86 ? 19.585 -0.171 -13.768 1.00 93.00 86 LEU A CA 1
ATOM 710 C C . LEU A 1 86 ? 19.337 1.238 -13.221 1.00 93.00 86 LEU A C 1
ATOM 712 O O . LEU A 1 86 ? 20.281 1.909 -12.814 1.00 93.00 86 LEU A O 1
ATOM 716 N N . TRP A 1 87 ? 18.068 1.639 -13.119 1.00 92.56 87 TRP A N 1
ATOM 717 C CA . TRP A 1 87 ? 17.670 2.946 -12.602 1.00 92.56 87 TRP A CA 1
ATOM 718 C C . TRP A 1 87 ? 18.174 3.192 -11.176 1.00 92.56 87 TRP A C 1
ATOM 720 O O . TRP A 1 87 ? 18.737 4.243 -10.891 1.00 92.56 87 TRP A O 1
ATOM 730 N N . LYS A 1 88 ? 18.053 2.195 -10.289 1.00 91.81 88 LYS A N 1
ATOM 731 C CA . LYS A 1 88 ? 18.551 2.263 -8.901 1.00 91.81 88 LYS A CA 1
ATOM 732 C C . LYS A 1 88 ? 20.071 2.432 -8.786 1.00 91.81 88 LYS A C 1
ATOM 734 O O . LYS A 1 88 ? 20.542 2.798 -7.716 1.00 91.81 88 LYS A O 1
ATOM 739 N N . ARG A 1 89 ? 20.833 2.128 -9.842 1.00 94.31 89 ARG A N 1
ATOM 740 C CA . ARG A 1 89 ? 22.297 2.273 -9.876 1.00 94.31 89 ARG A CA 1
ATOM 741 C C . ARG A 1 89 ? 22.754 3.612 -10.458 1.00 94.31 89 ARG A C 1
ATOM 743 O O . ARG A 1 89 ? 23.947 3.897 -10.414 1.00 94.31 89 ARG A O 1
ATOM 750 N N . LEU A 1 90 ? 21.846 4.420 -11.009 1.00 93.88 90 LEU A N 1
ATOM 751 C CA . LEU A 1 90 ? 22.198 5.726 -11.559 1.00 93.88 90 LEU A CA 1
ATOM 752 C C . LEU A 1 90 ? 22.526 6.724 -10.435 1.00 93.88 90 LEU A C 1
ATOM 754 O O . LEU A 1 90 ? 21.796 6.782 -9.443 1.00 93.88 90 LEU A O 1
ATOM 758 N N . PRO A 1 91 ? 23.569 7.561 -10.592 1.00 95.38 91 PRO A N 1
ATOM 759 C CA . PRO A 1 91 ? 23.805 8.686 -9.697 1.00 95.38 91 PRO A CA 1
ATOM 760 C C . PRO A 1 91 ? 22.599 9.630 -9.669 1.00 95.38 91 PRO A C 1
ATOM 762 O O . PRO A 1 91 ? 21.987 9.899 -10.706 1.00 95.38 91 PRO A O 1
ATOM 765 N N . LEU A 1 92 ? 22.295 10.186 -8.494 1.00 93.25 92 LEU A N 1
ATOM 766 C CA . LEU A 1 92 ? 21.134 11.057 -8.289 1.00 93.25 92 LEU A CA 1
ATOM 767 C C . LEU A 1 92 ? 21.023 12.206 -9.315 1.00 93.25 92 LEU A C 1
ATOM 769 O O . LEU A 1 92 ? 19.926 12.392 -9.836 1.00 93.25 92 LEU A O 1
ATOM 773 N N . PRO A 1 93 ? 22.098 12.933 -9.690 1.00 95.12 93 PRO A N 1
ATOM 774 C CA . PRO A 1 93 ? 21.983 14.007 -10.681 1.00 95.12 93 PRO A CA 1
ATOM 775 C C . PRO A 1 93 ? 21.492 13.508 -12.047 1.00 95.12 93 PRO A C 1
ATOM 777 O O . PRO A 1 93 ? 20.681 14.162 -12.701 1.00 95.12 93 PRO A O 1
ATOM 780 N N . VAL A 1 94 ? 21.937 12.316 -12.453 1.00 93.94 94 VAL A N 1
ATOM 781 C CA . VAL A 1 94 ? 21.557 11.686 -13.723 1.00 93.94 94 VAL A CA 1
ATOM 782 C C . VAL A 1 94 ? 20.102 11.231 -13.670 1.00 93.94 94 VAL A C 1
ATOM 784 O O . VAL A 1 94 ? 19.323 11.537 -14.573 1.00 93.94 94 VAL A O 1
ATOM 787 N N . ALA A 1 95 ? 19.715 10.553 -12.588 1.00 92.94 95 ALA A N 1
ATOM 788 C CA . ALA A 1 95 ? 18.339 10.112 -12.386 1.00 92.94 95 ALA A CA 1
ATOM 789 C C . ALA A 1 95 ? 17.360 11.299 -12.344 1.00 92.94 95 ALA A C 1
ATOM 791 O O . ALA A 1 95 ? 16.300 11.234 -12.963 1.00 92.94 95 ALA A O 1
ATOM 792 N N . SER A 1 96 ? 17.729 12.405 -11.693 1.00 92.25 96 SER A N 1
ATOM 793 C CA . SER A 1 96 ? 16.912 13.624 -11.625 1.00 92.25 96 SER A CA 1
ATOM 794 C C . SER A 1 96 ? 16.782 14.333 -12.975 1.00 92.25 96 SER A C 1
ATOM 796 O O . SER A 1 96 ? 15.718 14.865 -13.282 1.00 92.25 96 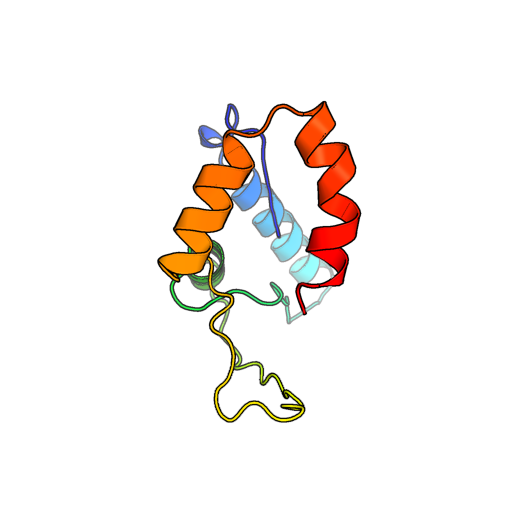SER A O 1
ATOM 798 N N . PHE A 1 97 ? 17.827 14.320 -13.808 1.00 94.25 97 PHE A N 1
ATOM 799 C CA . PHE A 1 97 ? 17.780 14.924 -15.143 1.00 94.25 97 PHE A CA 1
ATOM 800 C C . PHE A 1 97 ? 16.965 14.092 -16.147 1.00 94.25 97 PHE A C 1
ATOM 802 O O . PHE A 1 97 ? 16.221 14.637 -16.967 1.00 94.25 97 PHE A O 1
ATOM 809 N N . ILE A 1 98 ? 17.101 12.764 -16.099 1.00 92.06 98 ILE A N 1
ATOM 810 C CA . ILE A 1 98 ? 16.447 11.844 -17.044 1.00 92.06 98 ILE A CA 1
ATOM 811 C C . ILE A 1 98 ? 15.011 11.515 -16.602 1.00 92.06 98 ILE A C 1
ATOM 813 O O . ILE A 1 98 ? 14.125 11.359 -17.447 1.00 92.06 98 ILE A O 1
ATOM 817 N N . GLY A 1 99 ? 14.759 11.461 -15.292 1.00 89.38 99 GLY A N 1
ATOM 818 C CA . GLY A 1 99 ? 13.490 11.058 -14.678 1.00 89.38 99 GLY A CA 1
ATOM 819 C C . GLY A 1 99 ? 12.249 11.718 -15.280 1.00 89.38 99 GLY A C 1
ATOM 820 O O . GLY A 1 99 ? 11.358 10.991 -15.720 1.00 89.38 99 GLY A O 1
ATOM 821 N N . PRO A 1 100 ? 12.187 13.058 -15.394 1.00 91.19 100 PRO A N 1
ATOM 822 C CA . PRO A 1 100 ? 11.020 13.745 -15.945 1.00 91.19 100 PRO A CA 1
ATOM 823 C C . PRO A 1 100 ? 10.678 13.345 -17.386 1.00 91.19 100 PRO A C 1
ATOM 825 O O . PRO A 1 100 ? 9.504 13.312 -17.747 1.00 91.19 100 PRO A O 1
ATOM 828 N N . ARG A 1 101 ? 11.680 13.030 -18.220 1.00 89.38 101 ARG A N 1
ATOM 829 C CA . ARG A 1 101 ? 11.447 12.593 -19.608 1.00 89.38 101 ARG A CA 1
ATOM 830 C C . ARG A 1 101 ? 10.934 11.157 -19.667 1.00 89.38 101 ARG A C 1
ATOM 832 O O . ARG A 1 101 ? 10.043 10.872 -20.455 1.00 89.38 101 ARG A O 1
ATOM 839 N N . VAL A 1 102 ? 11.464 10.285 -18.811 1.00 85.94 102 VAL A N 1
ATOM 840 C CA . VAL A 1 102 ? 11.079 8.867 -18.758 1.00 85.94 102 VAL A CA 1
ATOM 841 C C . VAL A 1 102 ? 9.680 8.691 -18.172 1.00 85.94 102 VAL A C 1
ATOM 843 O O . VAL A 1 102 ? 8.868 7.983 -18.758 1.00 85.94 102 VAL A O 1
ATOM 846 N N . VAL A 1 103 ? 9.353 9.377 -17.072 1.00 84.06 103 VAL A N 1
ATOM 847 C CA . VAL A 1 103 ? 8.025 9.273 -16.437 1.00 84.06 103 VAL A CA 1
ATOM 848 C C . VAL A 1 103 ? 6.912 9.744 -17.374 1.00 84.06 103 VAL A C 1
ATOM 850 O O . VAL A 1 103 ? 5.854 9.135 -17.397 1.00 84.06 103 VAL A O 1
ATOM 853 N N . ARG A 1 104 ? 7.158 10.763 -18.209 1.00 78.56 104 ARG A N 1
ATOM 854 C CA . ARG A 1 104 ? 6.186 11.216 -19.223 1.00 78.56 104 ARG A CA 1
ATOM 855 C C . ARG A 1 104 ? 5.877 10.172 -20.297 1.00 78.56 104 ARG A C 1
ATOM 857 O O . ARG A 1 104 ? 4.823 10.250 -20.912 1.00 78.56 104 ARG A O 1
ATOM 864 N N . SER A 1 105 ? 6.802 9.249 -20.554 1.00 74.62 105 SER A N 1
ATOM 865 C CA . SER A 1 105 ? 6.640 8.182 -21.551 1.00 74.62 105 SER A CA 1
ATOM 866 C C . SER A 1 105 ? 6.079 6.879 -20.980 1.00 74.62 105 SER A C 1
ATOM 868 O O . SER A 1 105 ? 5.879 5.932 -21.736 1.00 74.62 105 SER A O 1
ATOM 870 N N . ILE A 1 106 ? 5.853 6.803 -19.665 1.00 69.75 106 ILE A N 1
ATOM 871 C CA . ILE A 1 106 ? 5.233 5.642 -19.027 1.00 69.75 106 ILE A CA 1
ATOM 872 C C . ILE A 1 106 ? 3.729 5.943 -18.918 1.00 69.75 106 ILE A C 1
ATOM 874 O O . ILE A 1 106 ? 3.390 6.917 -18.244 1.00 69.75 106 ILE A O 1
ATOM 878 N N . PRO A 1 107 ? 2.856 5.172 -19.598 1.00 59.50 107 PRO A N 1
ATOM 879 C CA . PRO A 1 107 ? 1.409 5.324 -19.468 1.00 59.50 107 PRO A CA 1
ATOM 880 C C . PRO A 1 107 ? 0.916 4.999 -18.056 1.00 59.50 107 PRO A C 1
ATOM 882 O O . PRO A 1 107 ? 1.556 4.147 -17.391 1.00 59.50 107 PRO A O 1
#

Secondary structure (DSSP, 8-state):
-----GGGGGG-HHHHHHHHHHHHHHHTT----------TTSHHHHHHHTTTPPP---------SS-SS-----TTSHHHHHHHHHHTTS-HHHHHHHHHHHHHT--

Sequence (107 aa):
WASSLKERRELCPNNLLYWTVIRDAIRTGHTVLDFGRSTPDEGPYLFKLQWGARPEQLWWEYCLHGITTLPDQSTKNPRMQSAIRLWKRLPLPVASFIGPRVVRSIP

pLDDT: mean 90.19, std 7.69, range [59.5, 98.19]

Radius of gyration: 19.19 Å; chains: 1; bounding box: 47×27×50 Å